Protein AF-A0A8D3E1C2-F1 (afdb_monomer_lite)

Seco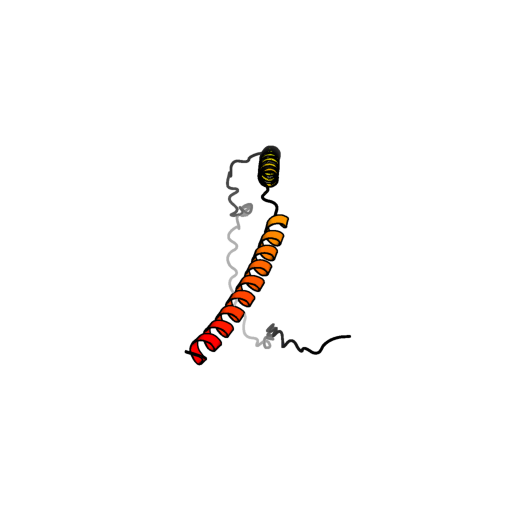ndary structure (DSSP, 8-state):
-------------------PPPPPPP-----------------------S----------HHHHHHHHHHHHHHHHHHHHHHHHTT--HHHHHHHHHHHHHHHHHHHHHHHHHHHHHHHHHHH-

Sequence (124 aa):
MNTEQPTEETLCSANTCSASTPERGDSKKAALRRTPFSKFKRVHSNFKSPVQVTDGAKVSPAQEVAELERRREQLDTEIAQLEAEGCRVEELEHHIDMLHEYNDIKDIGQSLLGRIGMIIAHIQ

Foldseek 3Di:
DDDDDDDDDDDDDDDPDDDDDDDDDDDDDDPPDDDPPPPPPPPPDDDDDPPPPPPPPCPDPVNVVVVVVVVVVVVVVVVVVCVVVVVDPVVVVVVVVVVVVVVVVVVVVVVVVVVVVVVVVVVD

Structure (mmCIF, N/CA/C/O backbone):
data_AF-A0A8D3E1C2-F1
#
_entry.id   AF-A0A8D3E1C2-F1
#
loop_
_atom_site.group_PDB
_atom_site.id
_atom_site.type_symbol
_atom_site.label_atom_id
_atom_site.label_alt_id
_atom_site.label_comp_id
_atom_site.label_asym_id
_atom_site.label_entity_id
_atom_site.label_seq_id
_atom_site.pdbx_PDB_ins_code
_atom_site.Cartn_x
_atom_site.Cartn_y
_atom_site.Cartn_z
_atom_site.occupancy
_atom_site.B_iso_or_equiv
_atom_site.auth_seq_id
_atom_site.auth_comp_id
_atom_site.auth_asym_id
_atom_site.auth_atom_id
_atom_site.pdbx_PDB_model_num
ATOM 1 N N . MET A 1 1 ? -22.592 -20.019 -21.784 1.00 35.22 1 MET A N 1
ATOM 2 C CA . MET A 1 1 ? -22.717 -20.172 -20.321 1.00 35.22 1 MET A CA 1
ATOM 3 C C . MET A 1 1 ? -22.151 -21.540 -19.969 1.00 35.22 1 MET A C 1
ATOM 5 O O . MET A 1 1 ? -22.804 -22.508 -20.318 1.00 35.22 1 MET A O 1
ATOM 9 N N . ASN A 1 2 ? -20.913 -21.549 -19.451 1.00 33.84 2 ASN A N 1
ATOM 10 C CA . ASN A 1 2 ? -20.265 -22.423 -18.444 1.00 33.84 2 ASN A CA 1
ATOM 11 C C . ASN A 1 2 ? -20.689 -23.901 -18.327 1.00 33.84 2 ASN A C 1
ATOM 13 O O . ASN A 1 2 ? -21.867 -24.202 -18.412 1.00 33.84 2 ASN A O 1
ATOM 17 N N . THR A 1 3 ? -19.885 -24.884 -17.930 1.00 40.91 3 THR A N 1
ATOM 18 C CA . THR A 1 3 ? -18.455 -25.134 -17.664 1.00 40.91 3 THR A CA 1
ATOM 19 C C . THR A 1 3 ? -18.487 -26.612 -17.251 1.00 40.91 3 THR A C 1
ATOM 21 O O . THR A 1 3 ? -19.275 -26.961 -16.373 1.00 40.91 3 THR A O 1
ATOM 24 N N . GLU A 1 4 ? -17.699 -27.491 -17.868 1.00 38.81 4 GLU A N 1
ATOM 25 C CA . GLU A 1 4 ? -17.559 -28.874 -17.394 1.00 38.81 4 GLU A CA 1
ATOM 26 C C . GLU A 1 4 ? -16.508 -28.937 -16.277 1.00 38.81 4 GLU A C 1
ATOM 28 O O . GLU A 1 4 ? -15.358 -28.563 -16.493 1.00 38.81 4 GLU A O 1
ATOM 33 N N . GLN A 1 5 ? -16.902 -29.434 -15.102 1.00 40.44 5 GLN A N 1
ATOM 34 C CA . GLN A 1 5 ? -16.051 -30.201 -14.185 1.00 40.44 5 GLN A CA 1
ATOM 35 C C . GLN A 1 5 ? -16.923 -31.198 -13.397 1.00 40.44 5 GLN A C 1
ATOM 37 O O . GLN A 1 5 ? -17.972 -30.795 -12.889 1.00 40.44 5 GLN A O 1
ATOM 42 N N . PRO A 1 6 ? -16.505 -32.470 -13.244 1.00 42.66 6 PRO A N 1
ATOM 43 C CA . PRO A 1 6 ? -17.049 -33.379 -12.244 1.00 42.66 6 PRO A CA 1
ATOM 44 C C . PRO A 1 6 ? -16.249 -33.272 -10.932 1.00 42.66 6 PRO A C 1
ATOM 46 O O . PRO A 1 6 ? -15.020 -33.226 -10.939 1.00 42.66 6 PRO A O 1
ATOM 49 N N . THR A 1 7 ? -16.951 -33.234 -9.798 1.00 35.06 7 THR A N 1
ATOM 50 C CA . THR A 1 7 ? -16.378 -33.360 -8.449 1.00 35.06 7 THR A CA 1
ATOM 51 C C . THR A 1 7 ? -16.732 -34.740 -7.912 1.00 35.06 7 THR A C 1
ATOM 53 O O . THR A 1 7 ? -17.907 -35.074 -7.764 1.00 35.06 7 THR A O 1
ATOM 56 N N . GLU A 1 8 ? -15.704 -35.539 -7.656 1.00 40.19 8 GLU A N 1
ATOM 57 C CA . GLU A 1 8 ? -15.809 -36.915 -7.193 1.00 40.19 8 GLU A CA 1
ATOM 58 C C . GLU A 1 8 ? -16.123 -36.987 -5.682 1.00 40.19 8 GLU A C 1
ATOM 60 O O . GLU A 1 8 ? -15.357 -36.559 -4.824 1.00 40.19 8 GLU A O 1
ATOM 65 N N . GLU A 1 9 ? -17.329 -37.491 -5.413 1.00 37.03 9 GLU A N 1
ATOM 66 C CA . GLU A 1 9 ? -17.699 -38.514 -4.423 1.00 37.03 9 GLU A CA 1
ATOM 67 C C . GLU A 1 9 ? -17.339 -38.328 -2.935 1.00 37.03 9 GLU A C 1
ATOM 69 O O . GLU A 1 9 ? -16.320 -38.750 -2.395 1.00 37.03 9 GLU A O 1
ATOM 74 N N . THR A 1 10 ? -18.353 -37.814 -2.235 1.00 36.19 10 THR A N 1
ATOM 75 C CA . THR A 1 10 ? -18.655 -38.074 -0.826 1.00 36.19 10 THR A CA 1
ATOM 76 C C . THR A 1 10 ? -18.927 -39.565 -0.600 1.00 36.19 10 THR A C 1
ATOM 78 O O . THR A 1 10 ? -19.903 -40.096 -1.128 1.00 36.19 10 THR A O 1
ATOM 81 N N . LEU A 1 11 ? -18.146 -40.225 0.257 1.00 37.03 11 LEU A N 1
ATOM 82 C CA . LEU A 1 11 ? -18.507 -41.534 0.809 1.00 37.03 11 LEU A CA 1
ATOM 83 C C . LEU A 1 11 ? -19.059 -41.375 2.228 1.00 37.03 11 LEU A C 1
ATOM 85 O O . LEU A 1 11 ? -18.334 -41.310 3.220 1.00 37.03 11 LEU A O 1
ATOM 89 N N . CYS A 1 12 ? -20.388 -41.331 2.305 1.00 33.25 12 CYS A N 1
ATOM 90 C CA . CYS A 1 12 ? -21.143 -41.679 3.501 1.00 33.25 12 CYS A CA 1
ATOM 91 C C . CYS A 1 12 ? -21.061 -43.192 3.731 1.00 33.25 12 CYS A C 1
ATOM 93 O O . CYS A 1 12 ? -21.301 -43.963 2.806 1.00 33.25 12 CYS A O 1
ATOM 95 N N . SER A 1 13 ? -20.846 -43.632 4.972 1.00 34.56 13 SER A N 1
ATOM 96 C CA . SER A 1 13 ? -21.172 -45.010 5.351 1.00 34.56 13 SER A CA 1
ATOM 97 C C . SER A 1 13 ? -21.772 -45.043 6.753 1.00 34.56 13 SER A C 1
ATOM 99 O O . SER A 1 13 ? -21.086 -45.186 7.763 1.00 34.56 13 SER A O 1
ATOM 101 N N . ALA A 1 14 ? -23.093 -44.871 6.800 1.00 44.81 14 ALA A N 1
ATOM 102 C CA . ALA A 1 14 ? -23.916 -45.179 7.957 1.00 44.81 14 ALA A CA 1
ATOM 103 C C . ALA A 1 14 ? -24.216 -46.684 7.940 1.00 44.81 14 ALA A C 1
ATOM 105 O O . ALA A 1 14 ? -25.013 -47.150 7.130 1.00 44.81 14 ALA A O 1
ATOM 106 N N . ASN A 1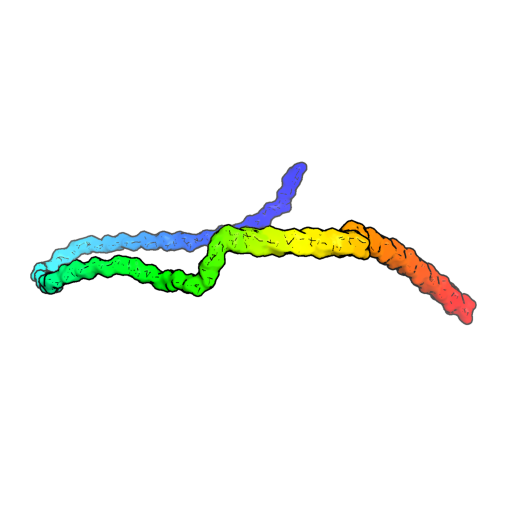 15 ? -23.577 -47.451 8.824 1.00 43.75 15 ASN A N 1
ATOM 107 C CA . ASN A 1 15 ? -23.923 -48.856 9.022 1.00 43.75 15 ASN A CA 1
ATOM 108 C C . ASN A 1 15 ? -25.019 -48.977 10.084 1.00 43.75 15 ASN A C 1
ATOM 110 O O . ASN A 1 15 ? -24.755 -49.111 11.278 1.00 43.75 15 ASN A O 1
ATOM 114 N N . THR A 1 16 ? -26.266 -48.963 9.625 1.00 47.75 16 THR A N 1
ATOM 115 C CA . THR A 1 16 ? -27.406 -49.554 10.328 1.00 47.75 16 THR A CA 1
ATOM 116 C C . THR A 1 16 ? -27.309 -51.068 10.164 1.00 47.75 16 THR A C 1
ATOM 118 O O . THR A 1 16 ? -27.558 -51.593 9.083 1.00 47.75 16 THR A O 1
ATOM 121 N N . CYS A 1 17 ? -26.930 -51.784 11.223 1.00 35.53 17 CYS A N 1
ATOM 122 C CA . CYS A 1 17 ? -26.963 -53.244 11.222 1.00 35.53 17 CYS A CA 1
ATOM 123 C C . CYS A 1 17 ? -28.118 -53.721 12.105 1.00 35.53 17 CYS A C 1
ATOM 125 O O . CYS A 1 17 ? -28.041 -53.722 13.335 1.00 35.53 17 CYS A O 1
ATOM 127 N N . SER A 1 18 ? -29.216 -54.066 11.440 1.00 49.56 18 SER A N 1
ATOM 128 C CA . SER A 1 18 ? -30.388 -54.716 12.011 1.00 49.56 18 SER A CA 1
ATOM 129 C C . SER A 1 18 ? -30.032 -56.149 12.400 1.00 49.56 18 SER A C 1
ATOM 131 O O . SER A 1 18 ? -29.718 -56.960 11.533 1.00 49.56 18 SER A O 1
ATOM 133 N N . ALA A 1 19 ? -30.112 -56.480 13.687 1.00 40.94 19 ALA A N 1
ATOM 134 C CA . ALA A 1 19 ? -30.015 -57.858 14.158 1.00 40.94 19 ALA A CA 1
ATOM 135 C C . ALA A 1 19 ? -31.320 -58.247 14.865 1.00 40.94 19 ALA A C 1
ATOM 137 O O . ALA A 1 19 ? -31.600 -57.822 15.984 1.00 40.94 19 ALA A O 1
ATOM 138 N N . SER A 1 20 ? -32.135 -59.038 14.171 1.00 54.78 20 SER A N 1
ATOM 139 C CA . SER A 1 20 ? -33.320 -59.723 14.687 1.00 54.78 20 SER A CA 1
ATOM 140 C C . SER A 1 20 ? -32.914 -60.928 15.543 1.00 54.78 20 SER A C 1
ATOM 142 O O . SER A 1 20 ? -32.118 -61.759 15.106 1.00 54.78 20 SER A O 1
ATOM 144 N N . THR A 1 21 ? -33.465 -61.040 16.751 1.00 49.59 21 THR A N 1
ATOM 145 C CA . THR A 1 21 ? -33.263 -62.173 17.668 1.00 49.59 21 THR A CA 1
ATOM 146 C C . THR A 1 21 ? -34.084 -63.408 17.263 1.00 49.59 21 THR A C 1
ATOM 148 O O . THR A 1 21 ? -35.195 -63.245 16.756 1.00 49.59 21 THR A O 1
ATOM 151 N N . PRO A 1 22 ? -33.592 -64.642 17.507 1.00 50.28 22 PRO A N 1
ATOM 152 C CA . PRO A 1 22 ? -34.327 -65.861 17.200 1.00 50.28 22 PRO A CA 1
ATOM 153 C C . PRO A 1 22 ? -35.306 -66.269 18.309 1.00 50.28 22 PRO A C 1
ATOM 155 O O . PRO A 1 22 ? -35.191 -65.877 19.472 1.00 50.28 22 PRO A O 1
ATOM 158 N N . GLU A 1 23 ? -36.278 -67.070 17.883 1.00 48.62 23 GLU A N 1
ATOM 159 C CA . GLU A 1 23 ? -37.474 -67.503 18.595 1.00 48.62 23 GLU A CA 1
ATOM 160 C C . GLU A 1 23 ? -37.217 -68.465 19.777 1.00 48.62 23 GLU A C 1
ATOM 162 O O . GLU A 1 23 ? -36.187 -69.124 19.909 1.00 48.62 23 GLU A O 1
ATOM 167 N N . ARG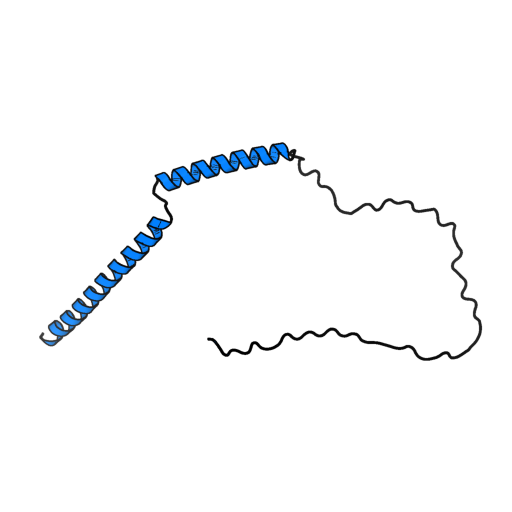 A 1 24 ? -38.222 -68.493 20.651 1.00 41.47 24 ARG A N 1
ATOM 168 C CA . ARG A 1 24 ? -38.320 -69.003 22.020 1.00 41.47 24 ARG A CA 1
ATOM 169 C C . ARG A 1 24 ? -38.235 -70.534 22.130 1.00 41.47 24 ARG A C 1
ATOM 171 O O . ARG A 1 24 ? -39.119 -71.242 21.667 1.00 41.47 24 ARG A O 1
ATOM 178 N N . GLY A 1 25 ? -37.246 -71.029 22.875 1.00 43.41 25 GLY A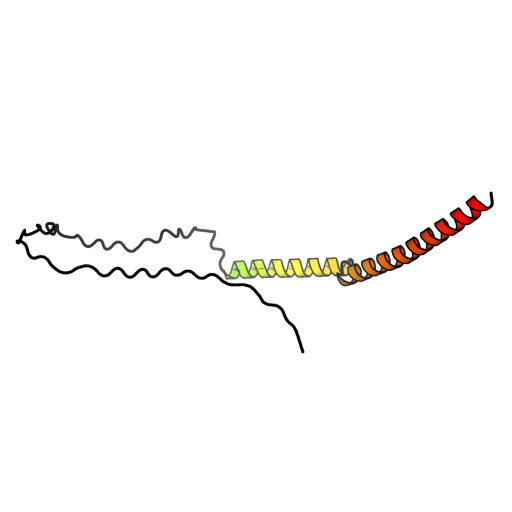 N 1
ATOM 179 C CA . GLY A 1 25 ? -37.236 -72.386 23.432 1.00 43.41 25 GLY A CA 1
ATOM 180 C C . GLY A 1 25 ? -37.667 -72.382 24.901 1.00 43.41 25 GLY A C 1
ATOM 181 O O . GLY A 1 25 ? -37.003 -71.780 25.744 1.00 43.41 25 GLY A O 1
ATOM 182 N N . ASP A 1 26 ? -38.786 -73.036 25.212 1.00 53.25 26 ASP A N 1
ATOM 183 C CA . ASP A 1 26 ? -39.294 -73.227 26.574 1.00 53.25 26 ASP A CA 1
ATOM 184 C C . ASP A 1 26 ? -38.394 -74.178 27.374 1.00 53.25 26 ASP A C 1
ATOM 186 O O . ASP A 1 26 ? -38.204 -75.331 26.986 1.00 53.25 26 ASP A O 1
ATOM 190 N N . SER A 1 27 ? -37.900 -73.739 28.537 1.00 51.78 27 SER A N 1
ATOM 191 C CA . SER A 1 27 ? -37.550 -74.638 29.644 1.00 51.78 27 SER A CA 1
ATOM 192 C C . SER A 1 27 ? -37.386 -73.908 30.981 1.00 51.78 27 SER A C 1
ATOM 194 O O . SER A 1 27 ? -36.396 -73.241 31.246 1.00 51.78 27 SER A O 1
ATOM 196 N N . LYS A 1 28 ? -38.369 -74.174 31.846 1.00 48.62 28 LYS A N 1
ATOM 197 C CA . LYS A 1 28 ? -38.275 -74.351 33.306 1.00 48.62 28 LYS A CA 1
ATOM 198 C C . LYS A 1 28 ? -37.873 -73.129 34.151 1.00 48.62 28 LYS A C 1
ATOM 200 O O . LYS A 1 28 ? -36.722 -72.739 34.285 1.00 48.62 28 LYS A O 1
ATOM 205 N N . LYS A 1 29 ? -38.908 -72.622 34.832 1.00 55.78 29 LYS A N 1
ATOM 206 C CA . LYS A 1 29 ? -38.917 -71.683 35.962 1.00 55.78 29 LYS A CA 1
ATOM 207 C C . LYS A 1 29 ? -37.735 -71.884 36.925 1.00 55.78 29 LYS A C 1
ATOM 209 O O . LYS A 1 29 ? -37.756 -72.796 37.747 1.00 55.78 29 LYS A O 1
ATOM 214 N N . ALA A 1 30 ? -36.799 -70.942 36.918 1.00 49.75 30 ALA A N 1
ATOM 215 C CA . ALA A 1 30 ? -35.977 -70.621 38.076 1.00 49.75 30 ALA A CA 1
ATOM 216 C C . ALA A 1 30 ? -36.298 -69.176 38.467 1.00 49.75 30 ALA A C 1
ATOM 218 O O . ALA A 1 30 ? -36.056 -68.241 37.706 1.00 49.75 30 ALA A O 1
ATOM 219 N N . ALA A 1 31 ? -36.922 -68.994 39.631 1.00 59.72 31 ALA A N 1
ATOM 220 C CA . ALA A 1 31 ? -37.188 -67.674 40.180 1.00 59.72 31 ALA A CA 1
ATOM 221 C C . ALA A 1 31 ? -35.849 -67.003 40.520 1.00 59.72 31 ALA A C 1
ATOM 223 O O . ALA A 1 31 ? -35.287 -67.224 41.593 1.00 59.72 31 ALA A O 1
ATOM 224 N N . LEU A 1 32 ? -35.332 -66.200 39.588 1.00 58.88 32 LEU A N 1
ATOM 225 C CA . LEU A 1 32 ? -34.227 -65.283 39.832 1.00 58.88 32 LEU A CA 1
ATOM 226 C C . LEU A 1 32 ? -34.664 -64.338 40.949 1.00 58.88 32 LEU A C 1
ATOM 228 O O . LEU A 1 32 ? -35.570 -63.516 40.795 1.00 58.88 32 LEU A O 1
ATOM 232 N N . ARG A 1 33 ? -34.063 -64.543 42.121 1.00 55.81 33 ARG A N 1
ATOM 233 C CA . ARG A 1 33 ? -34.275 -63.745 43.322 1.00 55.81 33 ARG A CA 1
ATOM 234 C C . ARG A 1 33 ? -34.069 -62.277 42.955 1.00 55.81 33 ARG A C 1
ATOM 236 O O . ARG A 1 33 ? -32.962 -61.865 42.621 1.00 55.81 33 ARG A O 1
ATOM 243 N N . ARG A 1 34 ? -35.151 -61.497 43.010 1.00 61.56 34 ARG A N 1
ATOM 244 C CA . ARG A 1 34 ? -35.086 -60.034 42.972 1.00 61.56 34 ARG A CA 1
ATOM 245 C C . ARG A 1 34 ? -34.158 -59.582 44.098 1.00 61.56 34 ARG A C 1
ATOM 247 O O . ARG A 1 34 ? -34.264 -60.093 45.215 1.00 61.56 34 ARG A O 1
ATOM 254 N N . THR A 1 35 ? -33.277 -58.634 43.798 1.00 60.59 35 THR A N 1
ATOM 255 C CA . THR A 1 35 ? -32.511 -57.879 44.792 1.00 60.59 35 THR A CA 1
ATOM 256 C C . THR A 1 35 ? -33.447 -57.467 45.931 1.00 60.59 35 THR A C 1
ATOM 258 O O . THR A 1 35 ? -34.555 -56.986 45.654 1.00 60.59 35 THR A O 1
ATOM 261 N N . PRO A 1 36 ? -33.070 -57.676 47.206 1.00 54.50 36 PRO A N 1
ATOM 262 C CA . PRO A 1 36 ? -33.889 -57.193 48.298 1.00 54.50 36 PRO A CA 1
ATOM 263 C C . PRO A 1 36 ? -33.949 -55.677 48.139 1.00 54.50 36 PRO A C 1
ATOM 265 O O . PRO A 1 36 ? -32.911 -55.022 48.046 1.00 54.50 36 PRO A O 1
ATOM 268 N N . PHE A 1 37 ? -35.163 -55.135 48.049 1.00 59.72 37 PHE A N 1
ATOM 269 C CA . PHE A 1 37 ? -35.402 -53.704 48.164 1.00 59.72 37 PHE A CA 1
ATOM 270 C C . PHE A 1 37 ? -34.919 -53.285 49.558 1.00 59.72 37 PHE A C 1
ATOM 272 O O . PHE A 1 37 ? -35.679 -53.272 50.526 1.00 59.72 37 PHE A O 1
ATOM 279 N N . SER A 1 38 ? -33.623 -52.995 49.684 1.00 60.44 38 SER A N 1
ATOM 280 C CA . SER A 1 38 ? -33.129 -52.201 50.789 1.00 60.44 38 SER A CA 1
ATOM 281 C C . SER A 1 38 ? -33.748 -50.826 50.590 1.00 60.44 38 SER A C 1
ATOM 283 O O . SER A 1 38 ? -33.833 -50.314 49.475 1.00 60.44 38 SER A O 1
ATOM 285 N N . LYS A 1 39 ? -34.322 -50.300 51.667 1.00 61.75 39 LYS A N 1
ATOM 286 C CA . LYS A 1 39 ? -35.056 -49.038 51.713 1.00 61.75 39 LYS A CA 1
ATOM 287 C C . LYS A 1 39 ? -34.240 -47.970 50.979 1.00 61.75 39 LYS A C 1
ATOM 289 O O . LYS A 1 39 ? -33.284 -47.449 51.550 1.00 61.75 39 LYS A O 1
ATOM 294 N N . PHE A 1 40 ? -34.587 -47.675 49.725 1.00 62.12 40 PHE A N 1
ATOM 295 C CA . PHE A 1 40 ? -33.920 -46.640 48.948 1.00 62.12 40 PHE A CA 1
ATOM 296 C C . PHE A 1 40 ? -34.183 -45.318 49.664 1.00 62.12 40 PHE A C 1
ATOM 298 O O . PHE A 1 40 ? -35.255 -44.723 49.543 1.00 62.12 40 PHE A O 1
ATOM 305 N N . LYS A 1 41 ? -33.225 -44.878 50.485 1.00 66.94 41 LYS A N 1
ATOM 306 C CA . LYS A 1 41 ? -33.212 -43.518 51.008 1.00 66.94 41 LYS A CA 1
ATOM 307 C C . LYS A 1 41 ? -33.178 -42.624 49.779 1.00 66.94 41 LYS A C 1
ATOM 309 O O . LYS A 1 41 ? -32.250 -42.715 48.982 1.00 66.94 41 LYS A O 1
ATOM 314 N N . ARG A 1 42 ? -34.223 -41.815 49.612 1.00 64.19 42 ARG A N 1
ATOM 315 C CA . ARG A 1 42 ? -34.350 -40.828 48.543 1.00 64.19 42 ARG A CA 1
ATOM 316 C C . ARG A 1 42 ? -33.077 -39.979 48.503 1.00 64.19 42 ARG A C 1
ATOM 318 O O . ARG A 1 42 ? -32.908 -39.088 49.330 1.00 64.19 42 ARG A O 1
ATOM 325 N N . VAL A 1 43 ? -32.185 -40.273 47.561 1.00 61.12 43 VAL A N 1
ATOM 326 C CA . VAL A 1 43 ? -30.989 -39.481 47.262 1.00 61.12 43 VAL A CA 1
ATOM 327 C C . VAL A 1 43 ? -31.444 -38.260 46.473 1.00 61.12 43 VAL A C 1
ATOM 329 O O . VAL A 1 43 ? -31.348 -38.198 45.256 1.00 61.12 43 VAL A O 1
ATOM 332 N N . HIS A 1 44 ? -32.016 -37.291 47.187 1.00 61.50 44 HIS A N 1
ATOM 333 C CA . HIS A 1 44 ? -32.342 -35.969 46.658 1.00 61.50 44 HIS A CA 1
ATOM 334 C C . HIS A 1 44 ? -31.064 -35.122 46.501 1.00 61.50 44 HIS A C 1
ATOM 336 O O . HIS A 1 44 ? -30.972 -33.993 46.976 1.00 61.50 44 HIS A O 1
ATOM 342 N N . SER A 1 45 ? -30.014 -35.656 45.884 1.00 70.12 45 SER A N 1
ATOM 343 C CA . SER A 1 45 ? -28.877 -34.808 45.544 1.00 70.12 45 SER A CA 1
ATOM 344 C C . SER A 1 45 ? -29.275 -33.971 44.336 1.00 70.12 45 SER A C 1
ATOM 346 O O . SER A 1 45 ? -29.444 -34.508 43.242 1.00 70.12 45 SER A O 1
ATOM 348 N N . ASN A 1 46 ? -29.431 -32.661 44.532 1.00 71.94 46 ASN A N 1
ATOM 349 C CA . ASN A 1 46 ? -29.447 -31.730 43.410 1.00 71.94 46 ASN A CA 1
ATOM 350 C C . ASN A 1 46 ? -28.185 -31.987 42.574 1.00 71.94 46 ASN A C 1
ATOM 352 O O . ASN A 1 46 ? -27.094 -32.112 43.139 1.00 71.94 46 ASN A O 1
ATOM 356 N N . PHE A 1 47 ? -28.340 -32.106 41.255 1.00 72.62 47 PHE A N 1
ATOM 357 C CA . PHE A 1 47 ? -27.222 -32.277 40.334 1.00 72.62 47 PHE A CA 1
ATOM 358 C C . PHE A 1 47 ? -26.252 -31.104 40.511 1.00 72.62 47 PHE A C 1
ATOM 360 O O . PHE A 1 47 ? -26.578 -29.961 40.189 1.00 72.62 47 PHE A O 1
ATOM 367 N N . LYS A 1 48 ? -25.070 -31.373 41.072 1.00 70.75 48 LYS A N 1
ATOM 368 C CA . LYS A 1 48 ? -23.986 -30.396 41.124 1.00 70.75 48 LYS A CA 1
ATOM 369 C C . LYS A 1 48 ? -23.210 -30.499 39.820 1.00 70.75 48 LYS A C 1
ATOM 371 O O . LYS A 1 48 ? -22.457 -31.448 39.623 1.00 70.75 48 LYS A O 1
ATOM 376 N N . SER A 1 49 ? -23.437 -29.535 38.932 1.00 69.00 49 SER A N 1
ATOM 377 C CA . SER A 1 49 ? -22.666 -29.398 37.700 1.00 69.00 49 SER A CA 1
ATOM 378 C C . SER A 1 49 ? -21.180 -29.185 38.036 1.00 69.00 49 SER A C 1
ATOM 380 O O . SER A 1 49 ? -20.885 -28.326 38.869 1.00 69.00 49 SER A O 1
ATOM 382 N N . PRO A 1 50 ? -20.242 -29.912 37.401 1.00 70.69 50 PRO A N 1
ATOM 383 C CA . PRO A 1 50 ? -18.799 -29.692 37.542 1.00 70.69 50 PRO A CA 1
ATOM 384 C C . PRO A 1 50 ? -18.293 -28.343 37.017 1.00 70.69 50 PRO A C 1
ATOM 386 O O . PRO A 1 50 ? -17.094 -28.078 37.097 1.00 70.69 50 PRO A O 1
ATOM 389 N N . VAL A 1 51 ? -19.169 -27.493 36.470 1.00 62.56 51 VAL A N 1
ATOM 390 C CA . VAL A 1 51 ? -18.800 -26.136 36.064 1.00 62.56 51 VAL A CA 1
ATOM 391 C C . VAL A 1 51 ? -18.565 -25.323 37.330 1.00 62.56 51 VAL A C 1
ATOM 393 O O . VAL A 1 51 ? -19.479 -24.736 37.908 1.00 62.56 51 VAL A O 1
ATOM 396 N N . GLN A 1 52 ? -17.313 -25.333 37.779 1.00 58.91 52 GLN A N 1
ATOM 397 C CA . GLN A 1 52 ? -16.794 -24.319 38.672 1.00 58.91 52 GLN A CA 1
ATOM 398 C C . GLN A 1 52 ? -17.056 -22.984 37.979 1.00 58.91 52 GLN A C 1
ATOM 400 O O . GLN A 1 52 ? -16.413 -22.666 36.981 1.00 58.91 52 GLN A O 1
ATOM 405 N N . VAL A 1 53 ? -18.038 -22.231 38.480 1.00 61.59 53 VAL A N 1
ATOM 406 C CA . VAL A 1 53 ? -18.060 -20.787 38.275 1.00 61.59 53 VAL A CA 1
ATOM 407 C C . VAL A 1 53 ? -16.813 -20.326 38.999 1.00 61.59 53 VAL A C 1
ATOM 409 O O . VAL A 1 53 ? -16.810 -20.161 40.215 1.00 61.59 53 VAL A O 1
ATOM 412 N N . THR A 1 54 ? -15.709 -20.284 38.264 1.00 56.31 54 THR A N 1
ATOM 413 C CA . THR A 1 54 ? -14.531 -19.579 38.708 1.00 56.31 54 THR A CA 1
ATOM 414 C C . THR A 1 54 ? -15.030 -18.191 39.075 1.00 56.31 54 THR A C 1
ATOM 416 O O . THR A 1 54 ? -15.705 -17.531 38.281 1.00 56.31 54 THR A O 1
ATOM 419 N N . ASP A 1 55 ? -14.754 -17.763 40.302 1.00 55.59 55 ASP A N 1
ATOM 420 C CA . ASP A 1 55 ? -14.796 -16.354 40.669 1.00 55.59 55 ASP A CA 1
ATOM 421 C C . ASP A 1 55 ? -13.674 -15.646 39.887 1.00 55.59 55 ASP A C 1
ATOM 423 O O . ASP A 1 55 ? -12.695 -15.157 40.440 1.00 55.59 55 ASP A O 1
ATOM 427 N N . GLY A 1 56 ? -13.775 -15.650 38.554 1.00 55.34 56 GLY A N 1
ATOM 428 C CA . GLY A 1 56 ? -13.144 -14.645 37.727 1.00 55.34 56 GLY A CA 1
ATOM 429 C C . GLY A 1 56 ? -13.763 -13.341 38.182 1.00 55.34 56 GLY A C 1
ATOM 430 O O . GLY A 1 56 ? -14.992 -13.237 38.208 1.00 55.34 56 GLY A O 1
ATOM 431 N N . ALA A 1 57 ? -12.920 -12.426 38.661 1.00 62.72 57 ALA A N 1
ATOM 432 C CA . ALA A 1 57 ? -13.313 -11.129 39.186 1.00 62.72 57 ALA A CA 1
ATOM 433 C C . ALA A 1 57 ? -14.492 -10.588 38.371 1.00 62.72 57 ALA A C 1
ATOM 435 O O . ALA A 1 57 ? -14.346 -10.300 37.185 1.00 62.72 57 ALA A O 1
ATOM 436 N N . LYS A 1 58 ? -15.680 -10.566 38.990 1.00 62.50 58 LYS A N 1
ATOM 437 C CA . LYS A 1 58 ? -16.932 -10.158 38.350 1.00 62.50 58 LYS A CA 1
ATOM 438 C C . LYS A 1 58 ? -16.884 -8.651 38.161 1.00 62.50 58 LYS A C 1
ATOM 440 O O . LYS A 1 58 ? -17.499 -7.902 38.915 1.00 62.50 58 LYS A O 1
ATOM 445 N N . VAL A 1 59 ? -16.097 -8.212 37.190 1.00 63.00 59 VAL A N 1
ATOM 446 C CA . VAL A 1 59 ? -16.232 -6.892 36.596 1.00 63.00 59 VAL A CA 1
ATOM 447 C C . VAL A 1 59 ? -17.672 -6.837 36.104 1.00 63.00 59 VAL A C 1
ATOM 449 O O . VAL A 1 59 ? -18.134 -7.741 35.405 1.00 63.00 59 VAL A O 1
ATOM 452 N N . SER A 1 60 ? -18.443 -5.866 36.596 1.00 78.75 60 SER A N 1
ATOM 453 C CA . SER A 1 60 ? -19.840 -5.765 36.180 1.00 78.75 60 SER A CA 1
ATOM 454 C C . SER A 1 60 ? -19.881 -5.578 34.657 1.00 78.75 60 SER A C 1
ATOM 456 O O . SER A 1 60 ? -19.001 -4.896 34.128 1.00 78.75 60 SER A O 1
ATOM 458 N N . PRO A 1 61 ? -20.890 -6.106 33.943 1.00 78.25 61 PRO A N 1
ATOM 459 C CA . PRO A 1 61 ? -20.989 -5.922 32.494 1.00 78.25 61 PRO A CA 1
ATOM 460 C C . PRO A 1 61 ? -20.895 -4.448 32.065 1.00 78.25 61 PRO A C 1
ATOM 462 O O . PRO A 1 61 ? -20.352 -4.134 31.017 1.00 78.25 61 PRO A O 1
ATOM 465 N N . ALA A 1 62 ? -21.363 -3.523 32.910 1.00 82.69 62 ALA A N 1
ATOM 466 C CA . ALA A 1 62 ? -21.250 -2.086 32.673 1.00 82.69 62 ALA A CA 1
ATOM 467 C C . ALA A 1 62 ? -19.802 -1.566 32.739 1.00 82.69 62 ALA A C 1
ATOM 469 O O . ALA A 1 62 ? -19.429 -0.680 31.977 1.00 82.69 62 ALA A O 1
ATOM 470 N N . GLN A 1 63 ? -18.980 -2.115 33.634 1.00 84.19 63 GLN A N 1
ATOM 471 C CA . GLN A 1 63 ? -17.569 -1.750 33.740 1.00 84.19 63 GLN A CA 1
ATOM 472 C C . GLN A 1 63 ? -16.760 -2.321 32.566 1.00 84.19 63 GLN A C 1
ATOM 474 O O . GLN A 1 63 ? -15.887 -1.636 32.048 1.00 84.19 63 GLN A O 1
ATOM 479 N N . GLU A 1 64 ? -17.092 -3.525 32.096 1.00 85.50 64 GLU A N 1
ATOM 480 C CA . GLU A 1 64 ? -16.485 -4.100 30.890 1.00 85.50 64 GLU A CA 1
ATOM 481 C C . GLU A 1 64 ? -16.800 -3.259 29.644 1.00 85.50 64 GLU A C 1
ATOM 483 O O . GLU A 1 64 ? -15.899 -2.944 28.870 1.00 85.50 64 GLU A O 1
ATOM 488 N N . VAL A 1 65 ? -18.052 -2.816 29.486 1.00 89.81 65 VAL A N 1
ATOM 489 C CA . VAL A 1 65 ? -18.443 -1.907 28.394 1.00 89.81 65 VAL A CA 1
ATOM 490 C C . VAL A 1 65 ? -17.662 -0.593 28.463 1.00 89.81 65 VAL A C 1
ATOM 492 O O . VAL A 1 65 ? -17.102 -0.179 27.453 1.00 89.81 65 VAL A O 1
ATOM 495 N N . ALA A 1 66 ? -17.542 0.017 29.645 1.00 90.31 66 ALA A N 1
ATOM 496 C CA . ALA A 1 66 ? -16.779 1.256 29.811 1.00 90.31 66 ALA A CA 1
ATOM 497 C C . ALA A 1 66 ? -15.281 1.081 29.480 1.00 90.31 66 ALA A C 1
ATOM 499 O O . ALA A 1 66 ? -14.657 1.959 28.883 1.00 90.31 66 ALA A O 1
ATOM 500 N N . GLU A 1 67 ? -14.683 -0.059 29.836 1.00 90.75 67 GLU A N 1
ATOM 501 C CA . GLU A 1 67 ? -13.294 -0.368 29.480 1.00 90.75 67 GLU A CA 1
ATOM 502 C C . GLU A 1 67 ? -13.110 -0.591 27.972 1.00 90.75 67 GLU A C 1
ATOM 504 O O . GLU A 1 67 ? -12.096 -0.164 27.408 1.00 90.75 67 GLU A O 1
ATOM 509 N N . LEU A 1 68 ? -14.081 -1.234 27.315 1.00 92.06 68 LEU A N 1
ATOM 510 C CA . LEU A 1 68 ? -14.091 -1.431 25.866 1.00 92.06 68 LEU A CA 1
ATOM 511 C C . LEU A 1 68 ? -14.269 -0.111 25.113 1.00 92.06 68 LEU A C 1
ATOM 513 O O . LEU A 1 68 ? -13.555 0.117 24.140 1.00 92.06 68 LEU A O 1
ATOM 517 N N . GLU A 1 69 ? -15.148 0.777 25.577 1.00 93.06 69 GLU A N 1
ATOM 518 C CA . GLU A 1 69 ? -15.323 2.120 25.010 1.00 93.06 69 GLU A CA 1
ATOM 519 C C . GLU A 1 69 ? -14.033 2.937 25.116 1.00 93.06 69 GLU A C 1
ATOM 521 O O . GLU A 1 69 ? -13.553 3.452 24.108 1.00 93.06 69 GLU A O 1
ATOM 526 N N . ARG A 1 70 ? -13.387 2.945 26.291 1.00 93.94 70 ARG A N 1
ATOM 527 C CA . ARG A 1 70 ? -12.086 3.607 26.479 1.00 93.94 70 ARG A CA 1
ATOM 528 C C . ARG A 1 70 ? -11.013 3.054 25.537 1.00 93.94 70 ARG A C 1
ATOM 530 O O . ARG A 1 70 ? -10.212 3.811 24.995 1.00 93.94 70 ARG A O 1
ATOM 537 N N . ARG A 1 71 ? -10.960 1.728 25.355 1.00 94.38 71 ARG A N 1
ATOM 538 C CA . ARG A 1 71 ? -10.031 1.098 24.400 1.00 94.38 71 ARG A CA 1
ATOM 539 C C . ARG A 1 71 ? -10.350 1.485 22.964 1.00 94.38 71 ARG A C 1
ATOM 541 O O . ARG A 1 71 ? -9.420 1.707 22.200 1.00 94.38 71 ARG A O 1
ATOM 548 N N . ARG A 1 72 ? -11.630 1.566 22.604 1.00 94.88 72 ARG A N 1
ATOM 549 C CA . ARG A 1 72 ? -12.056 1.989 21.270 1.00 94.88 72 ARG A CA 1
ATOM 550 C C . ARG A 1 72 ? -11.590 3.410 20.983 1.00 94.88 72 ARG A C 1
ATOM 552 O O . ARG A 1 72 ? -10.955 3.624 19.966 1.00 94.88 72 ARG A O 1
ATOM 559 N N . GLU A 1 73 ? -11.828 4.339 21.905 1.00 95.44 73 GLU A N 1
ATOM 560 C CA . GLU A 1 73 ? -11.380 5.729 21.766 1.00 95.44 73 GLU A CA 1
ATOM 561 C C . GLU A 1 73 ? -9.857 5.822 21.636 1.00 95.44 73 GLU A C 1
ATOM 563 O O . GLU A 1 73 ? -9.354 6.545 20.782 1.00 95.44 73 GLU A O 1
ATOM 568 N N . GLN A 1 74 ? -9.115 5.049 22.435 1.00 95.81 74 GLN A N 1
ATOM 569 C CA . GLN A 1 74 ? -7.659 4.986 22.327 1.00 95.81 74 GLN A CA 1
ATOM 570 C C . GLN A 1 74 ? -7.209 4.488 20.942 1.00 95.81 74 GLN A C 1
ATOM 572 O O . GLN A 1 74 ? -6.326 5.090 20.335 1.00 95.81 74 GLN A O 1
ATOM 577 N N . LEU A 1 75 ? -7.821 3.421 20.428 1.00 95.56 75 LEU A N 1
ATOM 578 C CA . LEU A 1 75 ? -7.507 2.897 19.098 1.00 95.56 75 LEU A CA 1
ATOM 579 C C . LEU A 1 75 ? -7.895 3.888 17.995 1.00 95.56 75 LEU A C 1
ATOM 581 O O . LEU A 1 75 ? -7.110 4.094 17.080 1.00 95.56 75 LEU A O 1
ATOM 585 N N . ASP A 1 76 ? -9.044 4.556 18.115 1.00 95.00 76 ASP A N 1
ATOM 586 C CA . ASP A 1 76 ? -9.482 5.596 17.177 1.00 95.00 76 ASP A CA 1
ATOM 587 C C . ASP A 1 76 ? -8.456 6.752 17.134 1.00 95.00 76 ASP A C 1
ATOM 589 O O . ASP A 1 76 ? -8.133 7.259 16.059 1.00 95.00 76 ASP A O 1
ATOM 593 N N . THR A 1 77 ? -7.874 7.137 18.281 1.00 94.81 77 THR A N 1
ATOM 594 C CA . THR A 1 77 ? -6.801 8.150 18.315 1.00 94.81 77 THR A CA 1
ATOM 595 C C . THR A 1 77 ? -5.490 7.671 17.698 1.00 94.81 77 THR A C 1
ATOM 597 O O . THR A 1 77 ? -4.826 8.445 17.014 1.00 94.81 77 THR A O 1
ATOM 600 N N . GLU A 1 78 ? -5.117 6.410 17.916 1.00 95.00 78 GLU A N 1
ATOM 601 C CA . GLU A 1 78 ? -3.885 5.826 17.377 1.00 95.00 78 GLU A CA 1
ATOM 602 C C . GLU A 1 78 ? -3.985 5.655 15.853 1.00 95.00 78 GLU A C 1
ATOM 604 O O . GLU A 1 78 ? -3.050 5.991 15.130 1.00 95.00 78 GLU A O 1
ATOM 609 N N . ILE A 1 79 ? -5.156 5.249 15.350 1.00 91.00 79 ILE A N 1
ATOM 610 C CA . ILE A 1 79 ? -5.469 5.206 13.916 1.00 91.00 79 ILE A CA 1
ATOM 611 C C . ILE A 1 79 ? -5.358 6.607 13.307 1.00 91.00 79 ILE A C 1
ATOM 613 O O . ILE A 1 79 ? -4.643 6.782 12.325 1.00 91.00 79 ILE A O 1
ATOM 617 N N . ALA A 1 80 ? -5.993 7.618 13.910 1.00 91.38 80 ALA A N 1
ATOM 618 C CA . ALA A 1 80 ? -5.932 8.988 13.400 1.00 91.38 80 ALA A CA 1
ATOM 619 C C . ALA A 1 80 ? -4.499 9.551 13.393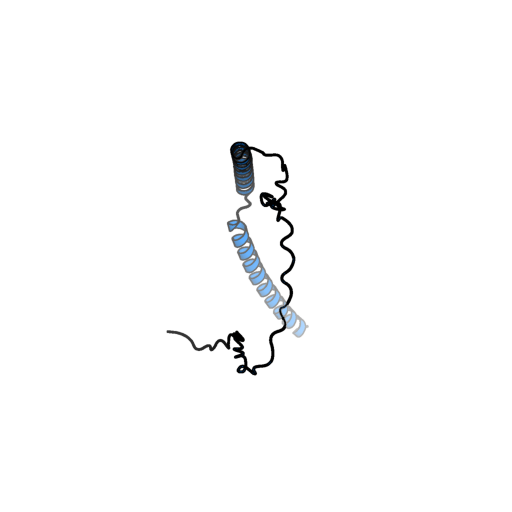 1.00 91.38 80 ALA A C 1
ATOM 621 O O . ALA A 1 80 ? -4.132 10.313 12.497 1.00 91.38 80 ALA A O 1
ATOM 622 N N . GLN A 1 81 ? -3.679 9.176 14.378 1.00 93.62 81 GLN A N 1
ATOM 623 C CA . GLN A 1 81 ? -2.267 9.540 14.405 1.00 93.62 81 GLN A CA 1
ATOM 624 C C . GLN A 1 81 ? -1.496 8.876 13.255 1.00 93.62 81 GLN A C 1
ATOM 626 O O . GLN A 1 81 ? -0.783 9.568 12.533 1.00 93.62 81 GLN A O 1
ATOM 631 N N . LEU A 1 82 ? -1.668 7.567 13.048 1.00 89.31 82 LEU A N 1
ATOM 632 C CA . LEU A 1 82 ? -1.024 6.835 11.952 1.00 89.31 82 LEU A CA 1
ATOM 633 C C . LEU A 1 82 ? -1.437 7.386 10.579 1.00 89.31 82 LEU A C 1
ATOM 635 O O . LEU A 1 82 ? -0.595 7.566 9.701 1.00 89.31 82 LEU A O 1
ATOM 639 N N . GLU A 1 83 ? -2.712 7.727 10.398 1.00 87.88 83 GLU A N 1
ATOM 640 C CA . GLU A 1 83 ? -3.197 8.373 9.176 1.00 87.88 83 GLU A CA 1
ATOM 641 C C . GLU A 1 83 ? -2.572 9.763 8.968 1.00 87.88 83 GLU A C 1
ATOM 643 O O . GLU A 1 83 ? -2.205 10.108 7.844 1.00 87.88 83 GLU A O 1
ATOM 648 N N . ALA A 1 84 ? -2.401 10.552 10.037 1.00 85.50 84 ALA A N 1
ATOM 649 C CA . ALA A 1 84 ? -1.739 11.858 9.980 1.00 85.50 84 ALA A CA 1
ATOM 650 C C . ALA A 1 84 ? -0.234 11.756 9.672 1.00 85.50 84 ALA A C 1
ATOM 652 O O . ALA A 1 84 ? 0.328 12.656 9.047 1.00 85.50 84 ALA A O 1
ATOM 653 N N . GLU A 1 85 ? 0.409 10.661 10.075 1.00 85.56 85 GLU A N 1
ATOM 654 C CA . GLU A 1 85 ? 1.796 10.328 9.732 1.00 85.56 85 GLU A CA 1
ATOM 655 C C . GLU A 1 85 ? 1.946 9.834 8.279 1.00 85.56 85 GLU A C 1
ATOM 657 O O . GLU A 1 85 ? 3.066 9.627 7.811 1.00 85.56 85 GLU A O 1
ATOM 662 N N . GLY A 1 86 ? 0.839 9.696 7.538 1.00 76.69 86 GLY A N 1
ATOM 663 C CA . GLY A 1 86 ? 0.834 9.227 6.152 1.00 76.69 86 GLY A CA 1
ATOM 664 C C . GLY A 1 86 ? 0.864 7.704 6.029 1.00 76.69 86 GLY A C 1
ATOM 665 O O . GLY A 1 86 ? 1.059 7.177 4.943 1.00 76.69 86 GLY A O 1
ATOM 666 N N . CYS A 1 87 ? 0.637 6.955 7.112 1.00 77.56 87 CYS A N 1
ATOM 667 C CA . CYS A 1 87 ? 0.491 5.500 7.052 1.00 77.56 87 CYS A CA 1
ATOM 668 C C . CYS A 1 87 ? -0.897 5.110 6.521 1.00 77.56 87 CYS A C 1
ATOM 670 O O . CYS A 1 87 ? -1.691 4.475 7.212 1.00 77.56 87 CYS A O 1
ATOM 672 N N . ARG A 1 88 ? -1.196 5.502 5.281 1.00 79.56 88 ARG A N 1
ATOM 673 C CA . ARG A 1 88 ? -2.420 5.119 4.576 1.00 79.56 88 ARG A CA 1
ATOM 674 C C . ARG A 1 88 ? -2.167 3.889 3.717 1.00 79.56 88 ARG A C 1
ATOM 676 O O . ARG A 1 88 ? -1.146 3.787 3.041 1.00 79.56 88 ARG A O 1
ATOM 683 N N . VAL A 1 89 ? -3.111 2.953 3.727 1.00 76.69 89 VAL A N 1
ATOM 684 C CA . VAL A 1 89 ? -2.993 1.688 2.983 1.00 76.69 89 VAL A CA 1
ATOM 685 C C . VAL A 1 89 ? -2.934 1.945 1.475 1.00 76.69 89 VAL A C 1
ATOM 687 O O . VAL A 1 89 ? -2.222 1.253 0.754 1.00 76.69 89 VAL A O 1
ATOM 690 N N . GLU A 1 90 ? -3.611 2.989 1.004 1.00 79.25 90 GLU A N 1
ATOM 691 C CA . GLU A 1 90 ? -3.645 3.385 -0.403 1.00 79.25 90 GLU A CA 1
ATOM 692 C C . GLU A 1 90 ? -2.277 3.862 -0.918 1.00 79.25 90 GLU A C 1
ATOM 694 O O . GLU A 1 90 ? -1.977 3.719 -2.102 1.00 79.25 90 GLU A O 1
ATOM 699 N N . GLU A 1 91 ? -1.424 4.405 -0.044 1.00 81.31 91 GLU A N 1
ATOM 700 C CA . GLU A 1 91 ? -0.070 4.833 -0.420 1.00 81.31 91 GLU A CA 1
ATOM 701 C C . GLU A 1 91 ? 0.851 3.641 -0.682 1.00 81.31 91 GLU A C 1
ATOM 703 O O . GLU A 1 91 ? 1.743 3.721 -1.526 1.00 81.31 91 GLU A O 1
ATOM 708 N N . LEU A 1 92 ? 0.611 2.513 -0.011 1.00 85.25 92 LEU A N 1
ATOM 709 C CA . LEU A 1 92 ? 1.408 1.307 -0.197 1.00 85.25 92 LEU A CA 1
ATOM 710 C C . LEU A 1 92 ? 1.232 0.730 -1.604 1.00 85.25 92 LEU A C 1
ATOM 712 O O . LEU A 1 92 ? 2.227 0.407 -2.249 1.00 85.25 92 LEU A O 1
ATOM 716 N N . GLU A 1 93 ? -0.008 0.653 -2.091 1.00 86.62 93 GLU A N 1
ATOM 717 C CA . GLU A 1 93 ? -0.300 0.187 -3.453 1.00 86.62 93 GLU A CA 1
ATOM 718 C C . GLU A 1 93 ? 0.371 1.101 -4.488 1.00 86.62 93 GLU A C 1
ATOM 720 O O . GLU A 1 93 ? 1.077 0.634 -5.379 1.00 86.62 93 GLU A O 1
ATOM 725 N N . HIS A 1 94 ? 0.272 2.421 -4.293 1.00 89.31 94 HIS A N 1
ATOM 726 C CA . HIS A 1 94 ? 0.933 3.393 -5.161 1.00 89.31 94 HIS A CA 1
ATOM 727 C C . HIS A 1 94 ? 2.463 3.230 -5.175 1.00 89.31 94 HIS A C 1
ATOM 729 O O . HIS A 1 94 ? 3.097 3.319 -6.227 1.00 89.31 94 HIS A O 1
ATOM 735 N N . HIS A 1 95 ? 3.082 2.974 -4.021 1.00 91.38 95 HIS A N 1
ATOM 736 C CA . HIS A 1 95 ? 4.521 2.728 -3.943 1.00 91.38 95 HIS A CA 1
ATOM 737 C C . HIS A 1 95 ? 4.941 1.405 -4.593 1.00 91.38 95 HIS A C 1
ATOM 739 O O . HIS A 1 95 ? 6.017 1.345 -5.192 1.00 91.38 95 HIS A O 1
ATOM 745 N N . ILE A 1 96 ? 4.109 0.365 -4.506 1.00 91.62 96 ILE A N 1
ATOM 746 C CA . ILE A 1 96 ? 4.328 -0.911 -5.196 1.00 91.62 96 ILE A CA 1
ATOM 747 C C . ILE A 1 96 ? 4.306 -0.694 -6.713 1.00 91.62 96 ILE A C 1
ATOM 749 O O . ILE A 1 96 ? 5.250 -1.099 -7.394 1.00 91.62 96 ILE A O 1
ATOM 753 N N . ASP A 1 97 ? 3.306 0.023 -7.227 1.00 93.88 97 ASP A N 1
ATOM 754 C CA . ASP A 1 97 ? 3.199 0.356 -8.652 1.00 93.88 97 ASP A CA 1
ATOM 755 C C . ASP A 1 97 ? 4.426 1.130 -9.151 1.00 93.88 97 ASP A C 1
ATOM 757 O O . ASP A 1 97 ? 5.043 0.761 -10.153 1.00 93.88 97 ASP A O 1
ATOM 761 N N . MET A 1 98 ? 4.848 2.158 -8.408 1.00 94.75 98 MET A N 1
ATOM 762 C CA . MET A 1 98 ? 6.036 2.951 -8.743 1.00 94.75 98 MET A CA 1
ATOM 763 C C . MET A 1 98 ? 7.319 2.109 -8.776 1.00 94.75 98 MET A C 1
ATOM 765 O O . MET A 1 98 ? 8.193 2.327 -9.620 1.00 94.75 98 MET A O 1
ATOM 769 N N . LEU A 1 99 ? 7.461 1.143 -7.864 1.00 96.81 99 LEU A N 1
ATOM 770 C CA . LEU A 1 99 ? 8.601 0.225 -7.858 1.00 96.81 99 LEU A CA 1
ATOM 771 C C . LEU A 1 99 ? 8.574 -0.732 -9.051 1.00 96.81 99 LEU A C 1
ATOM 773 O O . LEU A 1 99 ? 9.637 -1.051 -9.592 1.00 96.81 99 LEU A O 1
ATOM 777 N N . HIS A 1 100 ? 7.393 -1.191 -9.464 1.00 97.19 100 HIS A N 1
ATOM 778 C CA . HIS A 1 100 ? 7.247 -2.008 -10.664 1.00 97.19 100 HIS A CA 1
ATOM 779 C C . HIS A 1 100 ? 7.630 -1.223 -11.919 1.00 97.19 100 HIS A C 1
ATOM 781 O O . HIS A 1 100 ? 8.493 -1.680 -12.667 1.00 97.19 100 HIS A O 1
ATOM 787 N N . GLU A 1 101 ? 7.117 -0.003 -12.083 1.00 96.56 101 GLU A N 1
ATOM 788 C CA . GLU A 1 101 ? 7.459 0.856 -13.221 1.00 96.56 101 GLU A CA 1
ATOM 789 C C . GLU A 1 101 ? 8.966 1.165 -13.279 1.00 96.56 101 GLU A C 1
ATOM 791 O O . GLU A 1 101 ? 9.599 1.076 -14.336 1.00 96.56 101 GLU A O 1
ATOM 796 N N . TYR A 1 102 ? 9.582 1.465 -12.130 1.00 97.94 102 TYR A N 1
ATOM 797 C CA . TYR A 1 102 ? 11.029 1.668 -12.052 1.00 97.94 102 TYR A CA 1
ATOM 798 C C . TYR A 1 102 ? 11.814 0.422 -12.485 1.00 97.94 102 TYR A C 1
ATOM 800 O O . TYR A 1 102 ? 12.782 0.532 -13.246 1.00 97.94 102 TYR A O 1
ATOM 808 N N . ASN A 1 103 ? 11.425 -0.759 -11.996 1.00 97.62 103 ASN A N 1
ATOM 809 C CA . ASN A 1 103 ? 12.102 -2.005 -12.342 1.00 97.62 103 ASN A CA 1
ATOM 810 C C . ASN A 1 103 ? 11.981 -2.320 -13.833 1.00 97.62 103 ASN A C 1
ATOM 812 O O . ASN A 1 103 ? 12.987 -2.689 -14.433 1.00 97.62 103 ASN A O 1
ATOM 816 N N . ASP A 1 104 ? 10.820 -2.087 -14.442 1.00 97.81 104 ASP A N 1
ATOM 817 C CA . ASP A 1 104 ? 10.619 -2.299 -15.876 1.00 97.81 104 ASP A CA 1
ATOM 818 C C . ASP A 1 104 ? 11.581 -1.439 -16.707 1.00 97.81 104 ASP A C 1
ATOM 820 O O . ASP A 1 104 ? 12.286 -1.939 -17.590 1.00 97.81 104 ASP A O 1
ATOM 824 N N . ILE A 1 105 ? 11.685 -0.144 -16.387 1.00 97.44 105 ILE A N 1
ATOM 825 C CA . ILE A 1 105 ? 12.610 0.773 -17.070 1.00 97.44 105 ILE A CA 1
ATOM 826 C C . ILE A 1 105 ? 14.063 0.332 -16.862 1.00 97.44 105 ILE A C 1
ATOM 828 O O . ILE A 1 105 ? 14.855 0.313 -17.812 1.00 97.44 105 ILE A O 1
ATOM 832 N N . LYS A 1 106 ? 14.425 -0.031 -15.628 1.00 98.12 106 LYS A N 1
ATOM 833 C CA . LYS A 1 106 ? 15.769 -0.506 -15.280 1.00 98.12 106 LYS A CA 1
ATOM 834 C C . LYS A 1 106 ? 16.135 -1.763 -16.074 1.00 98.12 106 LYS A C 1
ATOM 836 O O . LYS A 1 106 ? 17.230 -1.827 -16.634 1.00 98.12 106 LYS A O 1
ATOM 841 N N . ASP A 1 107 ? 15.227 -2.725 -16.172 1.00 98.06 107 ASP A N 1
ATOM 842 C CA . ASP A 1 107 ? 15.458 -4.004 -16.843 1.00 98.06 107 ASP A CA 1
ATOM 843 C C . ASP A 1 107 ? 15.562 -3.828 -18.366 1.00 98.06 107 ASP A C 1
ATOM 845 O O . ASP A 1 107 ? 16.447 -4.411 -19.006 1.00 98.06 107 ASP A O 1
ATOM 849 N N . ILE A 1 108 ? 14.744 -2.943 -18.952 1.00 97.69 108 ILE A N 1
ATOM 850 C CA . ILE A 1 108 ? 14.888 -2.519 -20.353 1.00 97.69 108 ILE A CA 1
ATOM 851 C C . ILE A 1 108 ? 16.267 -1.888 -20.574 1.00 97.69 108 ILE A C 1
ATOM 853 O O . ILE A 1 108 ? 16.987 -2.274 -21.500 1.00 97.69 108 ILE A O 1
ATOM 857 N N . GLY A 1 109 ? 16.662 -0.948 -19.710 1.00 97.69 109 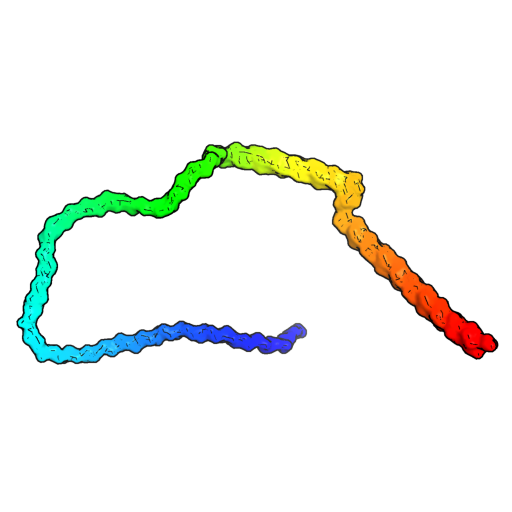GLY A N 1
ATOM 858 C CA . GLY A 1 109 ? 17.958 -0.275 -19.781 1.00 97.69 109 GLY A CA 1
ATOM 859 C C . GLY A 1 109 ? 19.127 -1.256 -19.715 1.00 97.69 109 GLY A C 1
ATOM 860 O O . GLY A 1 109 ? 20.033 -1.206 -20.549 1.00 97.69 109 GLY A O 1
ATOM 861 N N . GLN A 1 110 ? 19.082 -2.205 -18.782 1.00 97.44 110 GLN A N 1
ATOM 862 C CA . GLN A 1 110 ? 20.103 -3.237 -18.626 1.00 97.44 110 GLN A CA 1
ATOM 863 C C . GLN A 1 110 ? 20.162 -4.181 -19.836 1.00 97.44 110 GLN A C 1
ATOM 865 O O . GLN A 1 110 ? 21.255 -4.523 -20.294 1.00 97.44 110 GLN A O 1
ATOM 870 N N . SER A 1 111 ? 19.011 -4.561 -20.403 1.00 97.44 111 SER A N 1
ATOM 871 C CA . SER A 1 111 ? 18.950 -5.379 -21.622 1.00 97.44 111 SER A CA 1
ATOM 872 C C . SER A 1 111 ? 19.599 -4.671 -22.816 1.00 97.44 111 SER A C 1
ATOM 874 O O . SER A 1 111 ? 20.389 -5.272 -23.551 1.00 97.44 111 SER A O 1
ATOM 876 N N . LEU A 1 112 ? 19.320 -3.375 -22.989 1.00 97.69 112 LEU A N 1
ATOM 877 C CA . LEU A 1 112 ? 19.932 -2.550 -24.032 1.00 97.69 112 LEU A CA 1
ATOM 878 C C . LEU A 1 112 ? 21.446 -2.443 -23.845 1.00 97.69 112 LEU A C 1
ATOM 880 O O . LEU A 1 112 ? 22.196 -2.662 -24.797 1.00 97.69 112 LEU A O 1
ATOM 884 N N . LEU A 1 113 ? 21.895 -2.171 -22.619 1.00 97.06 113 LEU A N 1
ATOM 885 C CA . LEU A 1 113 ? 23.317 -2.093 -22.292 1.00 97.06 113 LEU A CA 1
ATOM 886 C C . LEU A 1 113 ? 24.035 -3.415 -22.580 1.00 97.06 113 LEU A C 1
ATOM 888 O O . LEU A 1 113 ? 25.112 -3.407 -23.171 1.00 97.06 113 LEU A O 1
ATOM 892 N N . GLY A 1 114 ? 23.415 -4.547 -22.235 1.00 96.69 114 GLY A N 1
ATOM 893 C CA . GLY A 1 114 ? 23.936 -5.876 -22.547 1.00 96.69 114 GLY A CA 1
ATOM 894 C C . GLY A 1 114 ? 24.119 -6.086 -24.051 1.00 96.69 114 GLY A C 1
ATOM 895 O O . GLY A 1 114 ? 25.186 -6.506 -24.493 1.00 96.69 114 GLY A O 1
ATOM 896 N N . ARG A 1 115 ? 23.118 -5.723 -24.862 1.00 95.94 115 ARG A N 1
ATOM 897 C CA . ARG A 1 115 ? 23.202 -5.823 -26.330 1.00 95.94 115 ARG A CA 1
ATOM 898 C C . ARG A 1 115 ? 24.285 -4.924 -26.919 1.00 95.94 115 ARG A C 1
ATOM 900 O O . ARG A 1 115 ? 25.048 -5.381 -27.765 1.00 95.94 115 ARG A O 1
ATOM 907 N N . ILE A 1 116 ? 24.373 -3.675 -26.465 1.00 96.31 116 ILE A N 1
ATOM 908 C CA . ILE A 1 116 ? 25.406 -2.733 -26.912 1.00 96.31 116 ILE A CA 1
ATOM 909 C C . ILE A 1 116 ? 26.796 -3.256 -26.538 1.00 96.31 116 ILE A C 1
ATOM 911 O O . ILE A 1 116 ? 27.687 -3.269 -27.382 1.00 96.31 116 ILE A O 1
ATOM 915 N N . GLY A 1 117 ? 26.968 -3.750 -25.310 1.00 95.75 117 GLY A N 1
ATOM 916 C CA . GLY A 1 117 ? 28.218 -4.350 -24.849 1.00 95.75 117 GLY A CA 1
ATOM 917 C C . GLY A 1 117 ? 28.656 -5.534 -25.712 1.00 95.75 117 GLY A C 1
ATOM 918 O O . GLY A 1 117 ? 29.819 -5.596 -26.100 1.00 95.75 117 GLY A O 1
ATOM 919 N N . MET A 1 118 ? 27.729 -6.424 -26.088 1.00 93.62 118 MET A N 1
ATOM 920 C CA . MET A 1 118 ? 28.030 -7.532 -27.007 1.00 93.62 118 MET A CA 1
ATOM 921 C C . MET A 1 118 ? 28.491 -7.045 -28.384 1.00 93.62 118 MET A C 1
ATOM 923 O O . MET A 1 118 ? 29.429 -7.604 -28.943 1.00 93.62 118 MET A O 1
ATOM 927 N N . ILE A 1 119 ? 27.851 -6.008 -28.934 1.00 92.94 119 ILE A N 1
ATOM 928 C CA . ILE A 1 119 ? 28.233 -5.446 -30.237 1.00 92.94 119 ILE A CA 1
ATOM 929 C C . ILE A 1 119 ? 29.628 -4.824 -30.159 1.00 92.94 119 ILE A C 1
ATOM 931 O O . ILE A 1 119 ? 30.463 -5.096 -31.016 1.00 92.94 119 ILE A O 1
ATOM 935 N N . ILE A 1 120 ? 29.897 -4.023 -29.124 1.00 90.94 120 ILE A N 1
ATOM 936 C CA . ILE A 1 120 ? 31.210 -3.399 -28.919 1.00 90.94 120 ILE A CA 1
ATOM 937 C C . ILE A 1 120 ? 32.292 -4.476 -28.777 1.00 90.94 120 ILE A C 1
ATOM 939 O O . ILE A 1 120 ? 33.324 -4.381 -29.432 1.00 90.94 120 ILE A O 1
ATOM 943 N N . ALA A 1 121 ? 32.032 -5.528 -27.997 1.00 89.69 121 ALA A N 1
ATOM 944 C CA . ALA A 1 121 ? 32.958 -6.644 -27.819 1.00 89.69 121 ALA A CA 1
ATOM 945 C C . ALA A 1 121 ? 33.193 -7.465 -29.100 1.00 89.69 121 ALA A C 1
ATOM 947 O O . ALA A 1 121 ? 34.210 -8.135 -29.203 1.00 89.69 121 ALA A O 1
ATOM 948 N N . HIS A 1 122 ? 32.270 -7.441 -30.065 1.00 85.19 122 HIS A N 1
ATOM 949 C CA . HIS A 1 122 ? 32.436 -8.132 -31.346 1.00 85.19 122 HIS A CA 1
ATOM 950 C C . HIS A 1 122 ? 33.266 -7.331 -32.363 1.00 85.19 122 HIS A C 1
ATOM 952 O O . HIS A 1 122 ? 33.757 -7.894 -33.337 1.00 85.19 122 HIS A O 1
ATOM 958 N N . ILE A 1 123 ? 33.387 -6.015 -32.163 1.00 85.69 123 ILE A N 1
ATOM 959 C CA . ILE A 1 123 ? 34.102 -5.098 -33.064 1.00 85.69 123 ILE A CA 1
ATOM 960 C C . ILE A 1 123 ? 35.557 -4.862 -32.599 1.00 85.69 123 ILE A C 1
ATOM 962 O O . ILE A 1 123 ? 36.371 -4.388 -33.392 1.00 85.69 123 ILE A O 1
ATOM 966 N N . GLN A 1 124 ? 35.888 -5.193 -31.344 1.00 73.06 124 GLN A N 1
ATOM 967 C CA . GLN A 1 124 ? 37.246 -5.141 -30.776 1.00 73.06 124 GLN A CA 1
ATOM 968 C C . GLN A 1 124 ? 37.974 -6.480 -30.899 1.00 73.06 124 GLN A C 1
ATOM 970 O O . GLN A 1 124 ? 39.206 -6.434 -31.112 1.00 73.06 124 GLN A O 1
#

Radius of gyration: 40.85 Å; chains: 1; bounding box: 76×86×85 Å

pLDDT: mean 72.69, std 21.18, range [33.25, 98.12]

InterPro domains:
  IPR010760 DNA repair protein, Swi5 [PF07061] (63-116)
  IPR010760 DNA repair protein, Swi5 [PTHR28529] (38-117)

Organism: Scophthalmus maximus (NCBI:txid52904)